Protein AF-A0A2A5IM59-F1 (afdb_monomer)

Organism: Bacillus pumilus (NCBI:txid1408)

Foldseek 3Di:
DFQLVVVVVVLVVLVVFFVDKAWDFKWKWKQAQPDTHDDPPIDGDDRRFDKDFDDSNPHPHPDIFIKIWTWMFTHGPPDPGTDIDITIIGTDD

Radius of gyration: 13.64 Å; Cα contacts (8 Å, |Δi|>4): 190; chains: 1; bounding box: 28×23×37 Å

Nearest PDB structures (foldseek):
  6shc-assembly1_A-2  TM=3.463E-01  e=1.462E+00  Homo sapiens
  6bp6-assembly1_B  TM=4.058E-01  e=6.356E+00  Homo sapiens
  6fk0-assembly1_B  TM=3.598E-01  e=8.344E+00  Homo sapiens
  4h4l-assembly2_H  TM=2.644E-01  e=3.493E+00  Bacillus subtilis subsp. subtilis str. 168
  1vea-assembly1_B  TM=3.308E-01  e=5.701E+00  Bacillus subtilis

Secondary structure (DSSP, 8-state):
-BHHHHHHHHHHHHTTT-SEEEEEEEEEEEEETTEEE--TTPPBPPTT-EEEE--GGGS-TT--EEEEEEEEEEE-TT-SS-EEEEEEEEEE-

Mean predicted aligned error: 4.0 Å

Solvent-accessible surface area (backbone atoms only — not comparable to full-atom values): 5132 Å² total; per-residue (Å²): 83,44,38,52,62,50,49,55,52,48,45,56,60,48,47,78,72,20,78,43,68,42,85,71,50,42,30,38,28,39,38,31,50,72,44,72,53,68,60,97,80,51,49,71,51,63,55,81,38,34,36,45,84,50,63,42,81,71,42,53,88,89,48,76,40,56,20,31,45,34,35,28,41,35,21,48,72,95,53,91,61,72,44,85,45,77,50,45,28,34,55,56,134

pLDDT: mean 92.29, std 6.28, range [63.88, 97.56]

Sequence (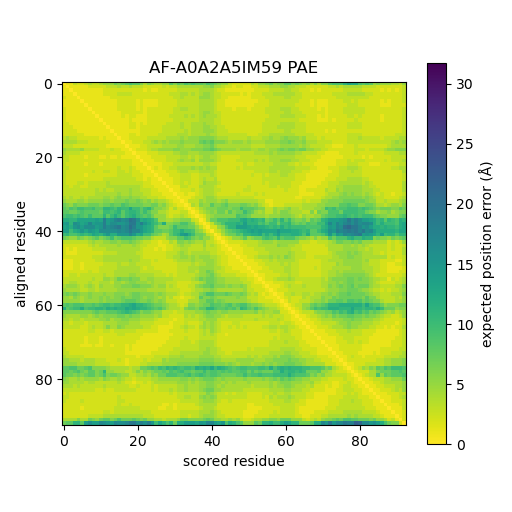93 aa):
MKLDFWIDQKISQLKENYKEVEFQSAKDVELVLNGVSQNFLANDTPMDTEVIEIDLHTIPKNEKYQGSKILFNVKRPRKRKFDSHSVYVRIVD

Structure (mmCIF, N/CA/C/O backbone):
data_AF-A0A2A5IM59-F1
#
_entry.id   AF-A0A2A5IM59-F1
#
loop_
_atom_site.group_PDB
_atom_site.id
_atom_site.type_symbol
_atom_site.label_atom_id
_atom_site.label_alt_id
_atom_site.label_comp_id
_atom_site.label_asym_id
_atom_site.label_entity_id
_atom_site.label_seq_id
_atom_site.pdbx_PDB_ins_code
_atom_site.Cartn_x
_atom_site.Cartn_y
_atom_site.Cartn_z
_atom_site.occupancy
_atom_site.B_iso_or_equiv
_atom_site.auth_seq_id
_atom_site.auth_comp_id
_atom_site.auth_asym_id
_atom_site.auth_atom_id
_atom_site.pdbx_PDB_model_num
ATOM 1 N N . MET A 1 1 ? 6.274 -9.603 -4.426 1.00 93.81 1 MET A N 1
ATOM 2 C CA . MET A 1 1 ? 5.308 -10.033 -3.375 1.00 93.81 1 MET A CA 1
ATOM 3 C C . MET A 1 1 ? 3.921 -9.615 -3.826 1.00 93.81 1 MET A C 1
ATOM 5 O O . MET A 1 1 ? 3.829 -8.527 -4.366 1.00 93.81 1 MET A O 1
ATOM 9 N N . LYS A 1 2 ? 2.870 -10.424 -3.651 1.00 96.06 2 LYS A N 1
ATOM 10 C CA . LYS A 1 2 ? 1.514 -10.026 -4.074 1.00 96.06 2 LYS A CA 1
ATOM 11 C C . LYS A 1 2 ? 0.983 -8.844 -3.251 1.00 96.06 2 LYS A C 1
ATOM 13 O O . LYS A 1 2 ? 1.305 -8.729 -2.066 1.00 96.06 2 LYS A O 1
ATOM 18 N N . LEU A 1 3 ? 0.239 -7.947 -3.899 1.00 95.88 3 LEU A N 1
ATOM 19 C CA . LEU A 1 3 ? -0.238 -6.693 -3.317 1.00 95.88 3 LEU A CA 1
ATOM 20 C C . LEU A 1 3 ? -1.183 -6.928 -2.133 1.00 95.88 3 LEU A C 1
ATOM 22 O O . LEU A 1 3 ? -1.015 -6.278 -1.105 1.00 95.88 3 LEU A O 1
ATOM 26 N N . ASP A 1 4 ? -2.119 -7.869 -2.246 1.00 96.56 4 ASP A N 1
ATOM 27 C CA . ASP A 1 4 ? -3.014 -8.272 -1.153 1.00 96.56 4 ASP A CA 1
ATOM 28 C C . ASP A 1 4 ? -2.250 -8.657 0.123 1.00 96.56 4 ASP A C 1
ATOM 30 O O . ASP A 1 4 ? -2.469 -8.099 1.199 1.00 96.56 4 ASP A O 1
ATOM 34 N N . PHE A 1 5 ? -1.272 -9.544 -0.019 1.00 96.81 5 PHE A N 1
ATOM 35 C CA . PHE A 1 5 ? -0.450 -10.024 1.074 1.00 96.81 5 PHE A CA 1
ATOM 36 C C . PHE A 1 5 ? 0.424 -8.909 1.653 1.00 96.81 5 PHE A C 1
ATOM 38 O O . PHE A 1 5 ? 0.579 -8.798 2.871 1.00 96.81 5 PHE A O 1
ATOM 45 N N . TRP A 1 6 ? 0.974 -8.047 0.793 1.00 97.12 6 TRP A N 1
ATOM 46 C CA . TRP A 1 6 ? 1.729 -6.878 1.235 1.00 97.12 6 TRP A CA 1
ATOM 47 C C . TRP A 1 6 ? 0.852 -5.923 2.061 1.00 97.12 6 TRP A C 1
ATOM 49 O O . TRP A 1 6 ? 1.292 -5.443 3.109 1.00 97.12 6 TRP A O 1
ATOM 59 N N . ILE A 1 7 ? -0.398 -5.682 1.642 1.00 97.31 7 ILE A N 1
ATOM 60 C CA . ILE A 1 7 ? -1.363 -4.839 2.366 1.00 97.31 7 ILE A CA 1
ATOM 61 C C . ILE A 1 7 ? -1.624 -5.411 3.762 1.00 97.31 7 ILE A C 1
ATOM 63 O O . ILE A 1 7 ? -1.540 -4.666 4.741 1.00 97.31 7 ILE A O 1
ATOM 67 N N . ASP A 1 8 ? -1.866 -6.716 3.882 1.00 97.06 8 ASP A N 1
ATOM 68 C CA . ASP A 1 8 ? -2.111 -7.370 5.173 1.00 97.06 8 ASP A CA 1
ATOM 69 C C . ASP A 1 8 ? -0.911 -7.255 6.127 1.00 97.06 8 ASP A C 1
ATOM 71 O O . ASP A 1 8 ? -1.061 -6.941 7.320 1.00 97.06 8 ASP A O 1
ATOM 75 N N . GLN A 1 9 ? 0.304 -7.440 5.602 1.00 97.00 9 GLN A N 1
ATOM 76 C CA . GLN A 1 9 ? 1.531 -7.219 6.367 1.00 97.00 9 GLN A CA 1
ATOM 77 C C . GLN A 1 9 ? 1.659 -5.759 6.806 1.00 97.00 9 GLN A C 1
ATOM 79 O O . GLN A 1 9 ? 1.972 -5.488 7.970 1.00 97.00 9 GLN A O 1
ATOM 84 N N . LYS A 1 10 ? 1.365 -4.808 5.913 1.00 96.75 10 LYS A N 1
ATOM 85 C CA . LYS A 1 10 ? 1.464 -3.382 6.224 1.00 96.75 10 LYS A CA 1
ATOM 86 C C . LYS A 1 10 ? 0.436 -2.943 7.258 1.00 96.75 10 LYS A C 1
ATOM 88 O O . LYS A 1 10 ? 0.775 -2.178 8.157 1.00 96.75 10 LYS A O 1
ATOM 93 N N . ILE A 1 11 ? -0.789 -3.463 7.199 1.00 96.69 11 ILE A N 1
ATOM 94 C CA . ILE A 1 11 ? -1.810 -3.235 8.229 1.00 96.69 11 ILE A CA 1
ATOM 95 C C . ILE A 1 11 ? -1.301 -3.712 9.590 1.00 96.69 11 ILE A C 1
ATOM 97 O O . ILE A 1 11 ? -1.441 -2.992 10.579 1.00 96.69 11 ILE A O 1
ATOM 101 N N . SER A 1 12 ? -0.694 -4.899 9.641 1.00 96.81 12 SER A N 1
ATOM 102 C CA . SER A 1 12 ? -0.145 -5.464 10.878 1.00 96.81 12 SER A CA 1
ATOM 103 C C . SER A 1 12 ? 0.970 -4.586 11.457 1.00 96.81 12 SER A C 1
ATOM 105 O O . SER A 1 12 ? 0.916 -4.251 12.637 1.00 96.81 12 SER A O 1
ATOM 107 N N . GLN A 1 13 ? 1.899 -4.112 10.618 1.00 96.19 13 GLN A N 1
ATOM 108 C CA . GLN A 1 13 ? 2.951 -3.163 11.017 1.00 96.19 13 GLN A CA 1
ATOM 109 C C . GLN A 1 13 ? 2.375 -1.826 11.511 1.00 96.19 13 GLN A C 1
ATOM 111 O O . GLN A 1 13 ? 2.792 -1.285 12.532 1.00 96.19 13 GLN A O 1
ATOM 116 N N . LEU A 1 14 ? 1.383 -1.269 10.811 1.00 95.94 14 LEU A N 1
ATOM 117 C CA . LEU A 1 14 ? 0.761 -0.001 11.201 1.00 95.94 14 LEU A CA 1
ATOM 118 C C . LEU A 1 14 ? 0.017 -0.128 12.540 1.00 95.94 14 LEU A C 1
ATOM 120 O O . LEU A 1 14 ? 0.034 0.811 13.338 1.00 95.94 14 LEU A O 1
ATOM 124 N N . LYS A 1 15 ? -0.586 -1.284 12.833 1.00 96.12 15 LYS A N 1
ATOM 125 C CA . LYS A 1 15 ? -1.274 -1.540 14.109 1.00 96.12 15 LYS A CA 1
ATOM 126 C C . LYS A 1 15 ? -0.351 -1.531 15.333 1.00 96.12 15 LYS A C 1
ATOM 128 O O . LYS A 1 15 ? -0.847 -1.390 16.447 1.00 96.12 15 LYS A O 1
ATOM 133 N N . GLU A 1 16 ? 0.968 -1.595 15.156 1.00 95.75 16 GLU A N 1
ATOM 134 C CA . GLU A 1 16 ? 1.925 -1.383 16.253 1.00 95.75 16 GLU A CA 1
ATOM 135 C C . GLU A 1 16 ? 1.881 0.063 16.782 1.00 95.75 16 GLU A C 1
ATOM 137 O O . GLU A 1 16 ? 2.095 0.306 17.968 1.00 95.75 16 GLU A O 1
ATOM 142 N N . ASN A 1 17 ? 1.553 1.031 15.915 1.00 94.50 17 ASN A N 1
ATOM 143 C CA . ASN A 1 17 ? 1.557 2.466 16.229 1.00 94.50 17 ASN A CA 1
ATOM 144 C C . ASN A 1 17 ? 0.156 3.103 16.225 1.00 94.50 17 ASN A C 1
ATOM 146 O O . ASN A 1 17 ? -0.068 4.155 16.837 1.00 94.50 17 ASN A O 1
ATOM 150 N N . TYR A 1 18 ? -0.799 2.488 15.530 1.00 95.50 18 TYR A N 1
ATOM 151 C CA . TYR A 1 18 ? -2.170 2.965 15.367 1.00 95.50 18 TYR A CA 1
ATOM 152 C C . TYR A 1 18 ? -3.154 1.971 15.983 1.00 95.50 18 TYR A C 1
ATOM 154 O O . TYR A 1 18 ? -3.006 0.766 15.839 1.00 95.50 18 TYR A O 1
ATOM 162 N N . LYS A 1 19 ? -4.206 2.465 16.646 1.00 94.88 19 LYS A N 1
ATOM 163 C CA . LYS A 1 19 ? -5.194 1.577 17.286 1.00 94.88 19 LYS A CA 1
ATOM 164 C C . LYS A 1 19 ? -6.151 0.922 16.286 1.00 94.88 19 LYS A C 1
ATOM 166 O O . LYS A 1 19 ? -6.655 -0.163 16.539 1.00 94.88 19 LYS A O 1
ATOM 171 N N . GLU A 1 20 ? -6.434 1.608 15.183 1.00 95.94 20 GLU A N 1
ATOM 172 C CA . GLU A 1 20 ? -7.302 1.142 14.102 1.00 95.94 20 GLU A CA 1
ATOM 173 C C . GLU A 1 20 ? -6.618 1.509 12.783 1.00 95.94 20 GLU A C 1
ATOM 175 O O . GLU A 1 20 ? -6.077 2.612 12.646 1.00 95.94 20 GLU A O 1
ATOM 180 N N . VAL A 1 21 ? -6.616 0.567 11.844 1.00 97.00 21 VAL A N 1
ATOM 181 C CA . VAL A 1 21 ? -6.031 0.701 10.509 1.00 97.00 21 VAL A CA 1
ATOM 182 C C . VAL A 1 21 ? -6.968 -0.001 9.542 1.00 97.00 21 VAL A C 1
ATOM 184 O O . VAL A 1 21 ? -7.275 -1.178 9.739 1.00 97.00 21 VAL A O 1
ATOM 187 N N . GLU A 1 22 ? -7.403 0.716 8.515 1.00 96.31 22 GLU A N 1
ATOM 188 C CA . GLU A 1 22 ? -8.283 0.213 7.466 1.00 96.31 22 GLU A CA 1
ATOM 189 C C . GLU A 1 22 ? -7.658 0.520 6.108 1.00 96.31 22 GLU A C 1
ATOM 191 O O . GLU A 1 22 ? -7.238 1.650 5.846 1.00 96.31 22 GLU A O 1
ATOM 196 N N . PHE A 1 23 ? -7.589 -0.485 5.238 1.00 96.75 23 PHE A N 1
ATOM 197 C CA . PHE A 1 23 ? -7.235 -0.266 3.842 1.00 96.75 23 PHE A CA 1
ATOM 198 C C . PHE A 1 23 ? -8.349 0.525 3.147 1.00 96.75 23 PHE A C 1
ATOM 200 O O . PHE A 1 23 ? -9.528 0.215 3.307 1.00 96.75 23 PHE A O 1
ATOM 207 N N . GLN A 1 24 ? -7.970 1.556 2.390 1.00 96.31 24 GLN A N 1
ATOM 208 C CA . GLN A 1 24 ? -8.910 2.419 1.681 1.00 96.31 24 GLN A CA 1
ATOM 209 C C . GLN A 1 24 ? -8.894 2.167 0.172 1.00 96.31 24 GLN A C 1
ATOM 211 O O . GLN A 1 24 ? -9.950 1.983 -0.424 1.00 96.31 24 GLN A O 1
ATOM 216 N N . SER A 1 25 ? -7.722 2.234 -0.464 1.00 95.38 25 SER A N 1
ATOM 217 C CA . SER A 1 25 ? -7.589 2.036 -1.915 1.00 95.38 25 SER A CA 1
ATOM 218 C C . SER A 1 25 ? -6.133 1.820 -2.317 1.00 95.38 25 SER A C 1
ATOM 220 O O . SER A 1 25 ? -5.227 2.264 -1.612 1.00 95.38 25 SER A O 1
ATOM 222 N N . ALA A 1 26 ? -5.922 1.182 -3.464 1.00 95.69 26 ALA A N 1
ATOM 223 C CA . ALA A 1 26 ? -4.636 1.063 -4.136 1.00 95.69 26 ALA A CA 1
ATOM 224 C C . ALA A 1 26 ? -4.836 1.536 -5.576 1.00 95.69 26 ALA A C 1
ATOM 226 O O . ALA A 1 26 ? -5.697 0.999 -6.268 1.00 95.69 26 ALA A O 1
ATOM 227 N N . LYS A 1 27 ? -4.111 2.573 -5.999 1.00 94.75 27 LYS A N 1
ATOM 228 C CA . LYS A 1 27 ? -4.299 3.199 -7.315 1.00 94.75 27 LYS A CA 1
ATOM 229 C C . LYS A 1 27 ? -3.005 3.287 -8.086 1.00 94.75 27 LYS A C 1
ATOM 231 O O . LYS A 1 27 ? -2.000 3.729 -7.527 1.00 94.75 27 LYS A O 1
ATOM 236 N N . ASP A 1 28 ? -3.079 2.988 -9.374 1.00 93.69 28 ASP A N 1
ATOM 237 C CA . ASP A 1 28 ? -1.937 3.071 -10.272 1.00 93.69 28 ASP A CA 1
ATOM 238 C C . ASP A 1 28 ? -1.423 4.508 -10.368 1.00 93.69 28 ASP A C 1
ATOM 240 O O . ASP A 1 28 ? -2.173 5.477 -10.544 1.00 93.69 28 ASP A O 1
ATOM 244 N N . VAL A 1 29 ? -0.111 4.647 -10.233 1.00 93.56 29 VAL A N 1
ATOM 245 C CA . VAL A 1 29 ? 0.607 5.917 -10.304 1.00 93.56 29 VAL A CA 1
ATOM 246 C C . VAL A 1 29 ? 1.966 5.704 -10.957 1.00 93.56 29 VAL A C 1
ATOM 248 O O . VAL A 1 29 ? 2.554 4.627 -10.897 1.00 93.56 29 VAL A O 1
ATOM 251 N N . GLU A 1 30 ? 2.502 6.763 -11.547 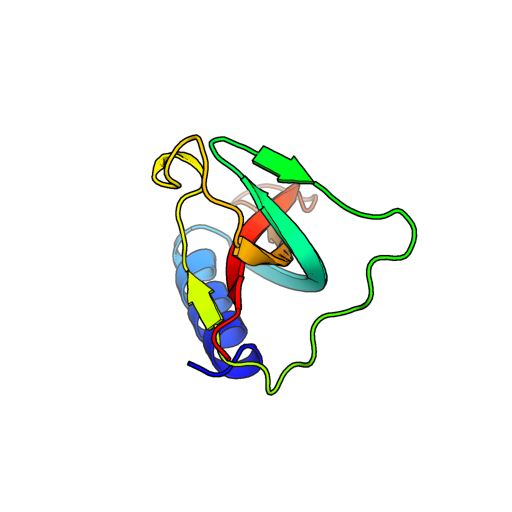1.00 93.25 30 GLU A N 1
ATOM 252 C CA . GLU A 1 30 ? 3.898 6.800 -11.962 1.00 93.25 30 GLU A CA 1
ATOM 253 C C . GLU A 1 30 ? 4.727 7.388 -10.813 1.00 93.25 30 GLU A C 1
ATOM 255 O O . GLU A 1 30 ? 4.497 8.518 -10.373 1.00 93.25 30 GLU A O 1
ATOM 260 N N . LEU A 1 31 ? 5.670 6.611 -10.288 1.00 91.88 31 LEU A N 1
ATOM 261 C CA . LEU A 1 31 ? 6.558 7.026 -9.207 1.00 91.88 31 LEU A CA 1
ATOM 262 C C . LEU A 1 31 ? 7.780 7.735 -9.792 1.00 91.88 31 LEU A C 1
ATOM 264 O O . LEU A 1 31 ? 8.437 7.213 -10.695 1.00 91.88 31 LEU A O 1
ATOM 268 N N . VAL A 1 32 ? 8.096 8.908 -9.246 1.00 92.69 32 VAL A N 1
ATOM 269 C CA . VAL A 1 32 ? 9.254 9.726 -9.626 1.00 92.69 32 VAL A CA 1
ATOM 270 C C . VAL A 1 32 ? 10.009 10.161 -8.375 1.00 92.69 32 VAL A C 1
ATOM 272 O O . VAL A 1 32 ? 9.477 10.100 -7.265 1.00 92.69 32 VAL A O 1
ATOM 275 N N . LEU A 1 33 ? 11.245 10.634 -8.535 1.00 91.31 33 LEU A N 1
ATOM 276 C CA . LEU A 1 33 ? 12.014 11.177 -7.415 1.00 91.31 33 LEU A CA 1
ATOM 277 C C . LEU A 1 33 ? 11.192 12.218 -6.637 1.00 91.31 33 LEU A C 1
ATOM 279 O O . LEU A 1 33 ? 10.769 13.234 -7.191 1.00 91.31 33 LEU A O 1
ATOM 283 N N . ASN A 1 34 ? 11.014 11.967 -5.337 1.00 87.94 34 ASN A N 1
ATOM 284 C CA . ASN A 1 34 ? 10.275 12.812 -4.393 1.00 87.94 34 ASN A CA 1
ATOM 285 C C . ASN A 1 34 ? 8.788 13.031 -4.723 1.00 87.94 34 ASN A C 1
ATOM 287 O O . ASN A 1 34 ? 8.185 13.970 -4.198 1.00 87.94 34 ASN A O 1
ATOM 291 N N . GLY A 1 35 ? 8.173 12.211 -5.575 1.00 89.25 35 GLY A N 1
ATOM 292 C CA . GLY A 1 35 ? 6.792 12.461 -5.957 1.00 89.25 35 GLY A CA 1
ATOM 293 C C . GLY A 1 35 ? 6.105 11.335 -6.705 1.00 89.25 35 GLY A C 1
ATOM 294 O O . GLY A 1 35 ? 6.644 10.258 -6.942 1.00 89.25 35 GLY A O 1
ATOM 295 N N . VAL A 1 36 ? 4.867 11.626 -7.083 1.00 87.62 36 VAL A N 1
ATOM 296 C CA . VAL A 1 36 ? 4.052 10.768 -7.934 1.00 87.62 36 VAL A CA 1
ATOM 297 C C . VAL A 1 36 ? 3.399 11.611 -9.016 1.00 87.62 36 VAL A C 1
ATOM 299 O O . VAL A 1 36 ? 2.947 12.727 -8.758 1.00 87.62 36 VAL A O 1
ATOM 302 N N . SER A 1 37 ? 3.338 11.064 -10.221 1.00 83.81 37 SER A N 1
ATOM 303 C CA . SER A 1 37 ? 2.508 11.564 -11.306 1.00 83.81 37 SER A CA 1
ATOM 304 C C . SER A 1 37 ? 1.292 10.650 -11.408 1.00 83.81 37 SER A C 1
ATOM 306 O O . SER A 1 37 ? 1.420 9.446 -11.635 1.00 83.81 37 SER A O 1
ATOM 308 N N . GLN A 1 38 ? 0.104 11.202 -11.169 1.00 72.81 38 GLN A N 1
ATOM 309 C CA . GLN A 1 38 ? -1.147 10.455 -11.234 1.00 72.81 38 GLN A CA 1
ATOM 310 C C . GLN A 1 38 ? -1.967 10.950 -12.420 1.00 72.81 38 GLN A C 1
ATOM 312 O O . GLN A 1 38 ? -2.281 12.136 -12.520 1.00 72.81 38 GLN A O 1
ATOM 317 N N . ASN A 1 39 ? -2.346 10.029 -13.303 1.00 74.81 39 ASN A N 1
ATOM 318 C CA . ASN A 1 39 ? -3.315 10.329 -14.346 1.00 74.81 39 ASN A CA 1
ATOM 319 C C . ASN A 1 39 ? -4.704 10.485 -13.712 1.00 74.81 39 ASN A C 1
ATOM 321 O O . ASN A 1 39 ? -5.073 9.734 -12.812 1.00 74.81 39 ASN A O 1
ATOM 325 N N . PHE A 1 40 ? -5.508 11.425 -14.213 1.00 63.88 40 PHE A N 1
ATOM 326 C CA . PHE A 1 40 ? -6.895 11.619 -13.758 1.00 63.88 40 PHE A CA 1
ATOM 327 C C . PHE A 1 40 ? -7.767 10.356 -13.902 1.00 63.88 40 PHE A C 1
ATOM 329 O O . PHE A 1 40 ? -8.757 10.216 -13.192 1.00 63.88 40 PHE A O 1
ATOM 336 N N . LEU A 1 41 ? -7.378 9.440 -14.794 1.00 72.81 41 LEU A N 1
ATOM 337 C CA . LEU A 1 41 ? -8.024 8.152 -15.061 1.00 72.81 41 LEU A CA 1
ATOM 338 C C . LEU A 1 41 ? -7.267 6.968 -14.428 1.00 72.81 41 LEU A C 1
ATOM 340 O O . LEU A 1 41 ? -7.269 5.876 -14.983 1.00 72.81 41 LEU A O 1
ATOM 344 N N . ALA A 1 42 ? -6.551 7.184 -13.322 1.00 77.19 42 ALA A N 1
ATOM 345 C CA . ALA A 1 42 ? -5.845 6.107 -12.634 1.00 77.19 42 ALA A CA 1
ATOM 346 C C . ALA A 1 42 ? -6.817 4.993 -12.211 1.00 77.19 42 ALA A C 1
ATOM 348 O O . ALA A 1 42 ? -7.794 5.258 -1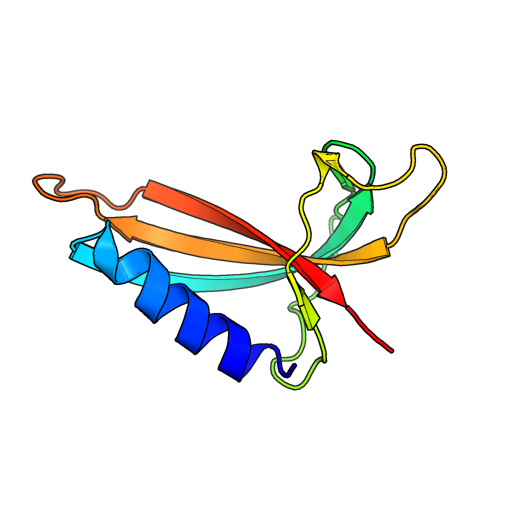1.502 1.00 77.19 42 ALA A O 1
ATOM 349 N N . ASN A 1 43 ? -6.518 3.767 -12.640 1.00 87.81 43 ASN A N 1
ATOM 350 C CA . ASN A 1 43 ? -7.267 2.572 -12.276 1.00 87.81 43 ASN A CA 1
ATOM 351 C C . ASN A 1 43 ? -6.860 2.082 -10.883 1.00 87.81 43 ASN A C 1
ATOM 353 O O . ASN A 1 43 ? -5.808 2.455 -10.350 1.00 87.81 43 ASN A O 1
ATOM 357 N N . ASP A 1 44 ? -7.711 1.245 -10.300 1.00 92.19 44 ASP A N 1
ATOM 358 C CA . ASP A 1 44 ? -7.345 0.506 -9.100 1.00 92.19 44 ASP A CA 1
ATOM 359 C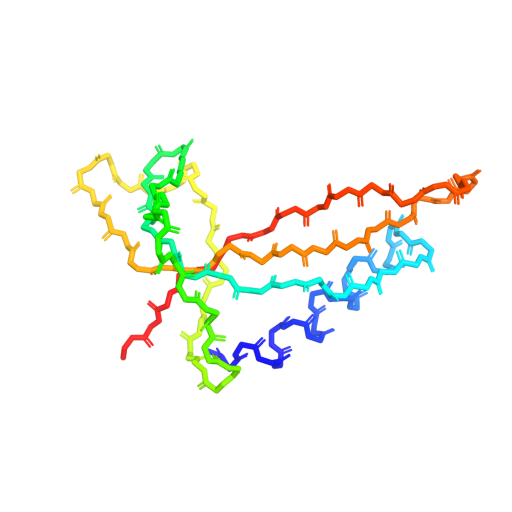 C . ASP A 1 44 ? -6.328 -0.582 -9.465 1.00 92.19 44 ASP A C 1
ATOM 361 O O . ASP A 1 44 ? -6.497 -1.299 -10.456 1.00 92.19 44 ASP A O 1
ATOM 365 N N . THR A 1 45 ? -5.275 -0.705 -8.658 1.00 91.31 45 THR A N 1
ATOM 366 C CA . THR A 1 45 ? -4.229 -1.709 -8.875 1.00 91.31 45 THR A CA 1
ATOM 367 C C . THR A 1 45 ? -4.783 -3.103 -8.561 1.00 91.31 45 THR A C 1
ATOM 369 O O . THR A 1 45 ? -5.331 -3.296 -7.468 1.00 91.31 45 THR A O 1
ATOM 372 N N . PRO A 1 46 ? -4.640 -4.095 -9.460 1.00 94.06 46 PRO A N 1
ATOM 373 C CA . PRO A 1 46 ? -5.091 -5.457 -9.195 1.00 94.06 46 PRO A CA 1
ATOM 374 C C . PRO A 1 46 ? -4.411 -6.050 -7.955 1.00 94.06 46 PRO A C 1
ATOM 376 O O . PRO A 1 46 ? -3.198 -5.935 -7.778 1.00 94.06 46 PRO A O 1
ATOM 379 N N . MET A 1 47 ? -5.184 -6.706 -7.091 1.00 94.50 47 MET A N 1
ATOM 380 C CA . MET A 1 47 ? -4.688 -7.248 -5.816 1.00 94.50 47 MET A CA 1
ATOM 381 C C . MET A 1 47 ? -3.678 -8.393 -5.985 1.00 94.50 47 MET A C 1
ATOM 383 O O . MET A 1 47 ? -2.871 -8.646 -5.094 1.00 94.50 47 MET A O 1
ATOM 387 N N . ASP A 1 48 ? -3.682 -9.051 -7.143 1.00 95.50 48 ASP A N 1
ATOM 388 C CA . ASP A 1 48 ? -2.734 -10.096 -7.524 1.00 95.50 48 ASP A CA 1
ATOM 389 C C . ASP A 1 48 ? -1.444 -9.544 -8.161 1.00 95.50 48 ASP A C 1
ATOM 391 O O . ASP A 1 48 ? -0.594 -10.320 -8.604 1.00 95.50 48 ASP A O 1
ATOM 395 N N . THR A 1 49 ? -1.260 -8.225 -8.200 1.00 94.94 49 THR A N 1
ATOM 396 C CA . THR A 1 49 ? -0.056 -7.598 -8.758 1.00 94.94 49 THR A CA 1
ATOM 397 C C . THR A 1 49 ? 1.148 -7.849 -7.860 1.00 94.94 49 THR A C 1
ATOM 399 O O . THR A 1 49 ? 1.042 -7.809 -6.632 1.00 94.94 49 THR A O 1
ATOM 402 N N . GLU A 1 50 ? 2.317 -8.096 -8.450 1.00 96.62 50 GLU A N 1
ATOM 403 C CA . GLU A 1 50 ? 3.556 -8.161 -7.683 1.00 96.62 50 GLU A CA 1
ATOM 404 C C . GLU A 1 50 ? 4.123 -6.772 -7.408 1.00 96.62 50 GLU A C 1
ATOM 406 O O . GLU A 1 50 ? 4.253 -5.936 -8.296 1.00 96.62 50 GLU A O 1
ATOM 411 N N . VAL A 1 51 ? 4.469 -6.527 -6.148 1.00 96.25 51 VAL A N 1
ATOM 412 C CA . VAL A 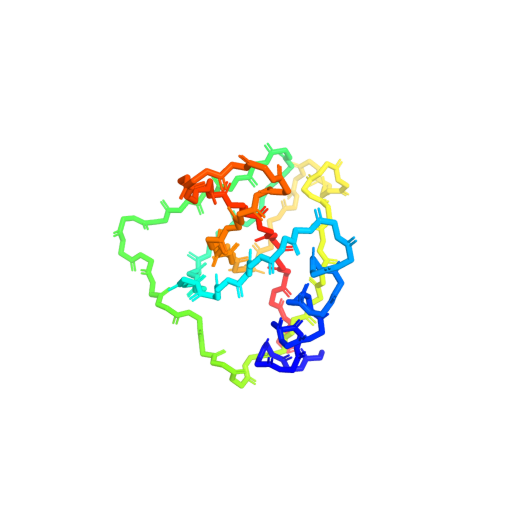1 51 ? 4.922 -5.229 -5.667 1.00 96.25 51 VAL A CA 1
ATOM 413 C C . VAL A 1 51 ? 6.143 -5.329 -4.756 1.00 96.25 51 VAL A C 1
ATOM 415 O O . VAL A 1 51 ? 6.407 -6.366 -4.130 1.00 96.25 51 VAL A O 1
ATOM 418 N N . ILE A 1 52 ? 6.880 -4.218 -4.688 1.00 94.81 52 ILE A N 1
ATOM 419 C CA . ILE A 1 52 ? 7.998 -3.965 -3.772 1.00 94.81 52 ILE A CA 1
ATOM 420 C C . ILE A 1 52 ? 7.794 -2.582 -3.139 1.00 94.81 52 ILE A C 1
ATOM 422 O O . ILE A 1 52 ? 7.595 -1.597 -3.851 1.00 94.81 52 ILE A O 1
ATOM 426 N N . GLU A 1 53 ? 7.847 -2.490 -1.807 1.00 92.31 53 GLU A N 1
ATOM 427 C CA . GLU A 1 53 ? 7.803 -1.196 -1.110 1.00 92.31 53 GLU A CA 1
ATOM 428 C C . GLU A 1 53 ? 9.017 -0.346 -1.486 1.00 92.31 53 GLU A C 1
ATOM 430 O O . GLU A 1 53 ? 10.147 -0.834 -1.492 1.00 92.31 53 GLU A O 1
ATOM 435 N N . ILE A 1 54 ? 8.778 0.924 -1.810 1.00 91.81 54 ILE A N 1
ATOM 436 C CA . ILE A 1 54 ? 9.827 1.836 -2.259 1.00 91.81 54 ILE A CA 1
ATOM 437 C C . ILE A 1 54 ? 9.722 3.178 -1.545 1.00 91.81 54 ILE A C 1
ATOM 439 O O . ILE A 1 54 ? 8.634 3.719 -1.345 1.00 91.81 54 ILE A O 1
ATOM 443 N N . ASP A 1 55 ? 10.879 3.738 -1.204 1.00 90.62 55 ASP A N 1
ATOM 444 C CA . ASP A 1 55 ? 10.983 5.122 -0.766 1.00 90.62 55 ASP A CA 1
ATOM 445 C C . ASP A 1 55 ? 11.169 6.036 -1.987 1.00 90.62 55 ASP A C 1
ATOM 447 O O . ASP A 1 55 ? 12.172 5.951 -2.703 1.00 90.62 55 ASP A O 1
ATOM 451 N N . LEU A 1 56 ? 10.214 6.945 -2.208 1.00 88.81 56 LEU A N 1
ATOM 452 C CA . LEU A 1 56 ? 10.247 7.923 -3.302 1.00 88.81 56 LEU A CA 1
ATOM 453 C C . LEU A 1 56 ? 11.509 8.796 -3.294 1.00 88.81 56 LEU A C 1
ATOM 455 O O . LEU A 1 56 ? 11.911 9.296 -4.345 1.00 88.81 56 LEU A O 1
ATOM 459 N N . HIS A 1 57 ? 12.141 8.985 -2.134 1.00 88.94 57 HIS A N 1
ATOM 460 C CA . HIS A 1 57 ? 13.373 9.766 -1.998 1.00 88.94 57 HIS A CA 1
ATOM 461 C C . HIS A 1 57 ? 14.604 9.067 -2.586 1.00 88.94 57 HIS A C 1
ATOM 463 O O . HIS A 1 57 ? 15.629 9.706 -2.815 1.00 88.94 57 HIS A O 1
ATOM 469 N N . THR A 1 58 ? 14.499 7.763 -2.846 1.00 89.44 58 THR A N 1
ATOM 470 C CA . THR A 1 58 ? 15.598 6.933 -3.358 1.00 89.44 58 THR A CA 1
ATOM 471 C C . THR A 1 58 ? 15.510 6.664 -4.859 1.00 89.44 58 THR A C 1
ATOM 473 O O . THR A 1 58 ? 16.432 6.087 -5.431 1.00 89.44 58 THR A O 1
ATOM 476 N N . ILE A 1 59 ? 14.433 7.106 -5.519 1.00 89.00 59 ILE A N 1
ATOM 477 C CA . ILE A 1 59 ? 14.247 6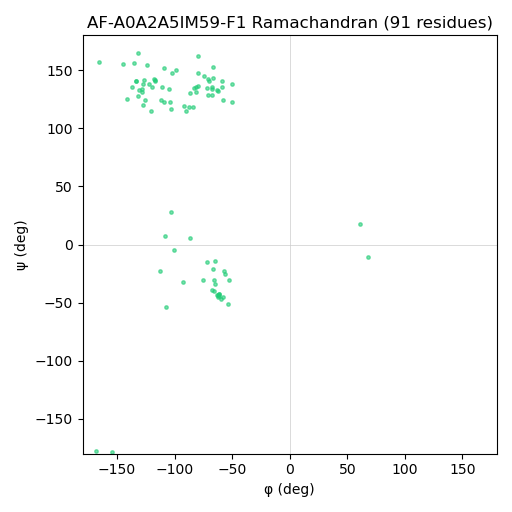.924 -6.962 1.00 89.00 59 ILE A CA 1
ATOM 478 C C . ILE A 1 59 ? 15.284 7.766 -7.729 1.00 89.00 59 ILE A C 1
ATOM 480 O O . ILE A 1 59 ? 15.389 8.971 -7.487 1.00 89.00 59 ILE A O 1
ATOM 484 N N . PRO A 1 60 ? 16.039 7.191 -8.682 1.00 89.69 60 PRO A N 1
ATOM 485 C CA . PRO A 1 60 ? 16.980 7.956 -9.493 1.00 89.69 60 PRO A CA 1
ATOM 486 C C . PRO A 1 60 ? 16.289 9.085 -10.272 1.00 89.69 60 PRO A C 1
ATOM 488 O O . PRO A 1 60 ? 15.204 8.914 -10.818 1.00 89.69 60 PRO A O 1
ATOM 491 N N . LYS A 1 61 ? 16.938 10.253 -10.371 1.00 84.81 61 LYS A N 1
ATOM 492 C CA . LYS A 1 61 ? 16.348 11.496 -10.919 1.00 84.81 61 LYS A CA 1
ATOM 493 C C . LYS A 1 61 ? 15.717 11.359 -12.315 1.00 84.81 61 LYS A C 1
ATOM 495 O O . LYS A 1 61 ? 14.783 12.092 -12.624 1.00 84.81 61 LYS A O 1
ATOM 500 N N . ASN A 1 62 ? 16.232 10.455 -13.144 1.00 87.00 62 ASN A N 1
ATOM 501 C CA . ASN A 1 62 ? 15.779 10.255 -14.522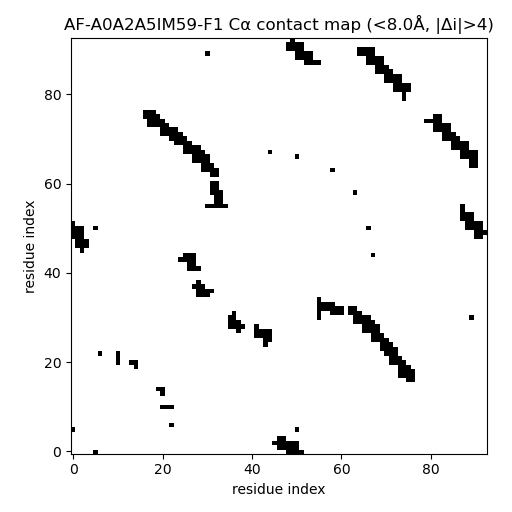 1.00 87.00 62 ASN A CA 1
ATOM 502 C C . ASN A 1 62 ? 14.993 8.950 -14.708 1.00 87.00 62 ASN A C 1
ATOM 504 O O . ASN A 1 62 ? 14.697 8.578 -15.841 1.00 87.00 62 ASN A O 1
ATOM 508 N N . GLU A 1 63 ? 14.678 8.251 -13.620 1.00 87.31 63 GLU A N 1
ATOM 509 C CA . GLU A 1 63 ? 13.906 7.019 -13.661 1.00 87.31 63 GLU A CA 1
ATOM 510 C C . GLU A 1 63 ? 12.462 7.270 -13.247 1.00 87.31 63 GLU A C 1
ATOM 512 O O . GLU A 1 63 ? 12.142 8.137 -12.429 1.00 87.31 63 GLU A O 1
ATOM 517 N N . LYS A 1 64 ? 11.585 6.488 -13.865 1.00 89.25 64 LYS A N 1
ATOM 518 C CA . LYS A 1 64 ? 10.162 6.454 -13.587 1.00 89.25 64 LYS A CA 1
ATOM 519 C C . LYS A 1 64 ? 9.782 5.001 -13.408 1.00 89.25 64 LYS A C 1
ATOM 521 O O . LYS A 1 64 ? 10.168 4.164 -14.225 1.00 89.25 64 LYS A O 1
ATOM 526 N N . TYR A 1 65 ? 9.026 4.710 -12.363 1.00 91.12 65 TYR A N 1
ATOM 527 C CA . TYR A 1 65 ? 8.524 3.364 -12.133 1.00 91.12 65 TYR A CA 1
ATOM 528 C C . TYR A 1 65 ? 7.010 3.359 -12.199 1.00 91.12 65 TYR A C 1
ATOM 530 O O . TYR A 1 65 ? 6.358 4.273 -11.693 1.00 91.12 65 TYR A O 1
ATOM 538 N N . GLN A 1 66 ? 6.448 2.299 -12.773 1.00 93.12 66 GLN A N 1
ATOM 539 C CA . GLN A 1 66 ? 5.055 1.990 -12.502 1.00 93.12 66 GLN A CA 1
ATOM 540 C C . GLN A 1 66 ? 4.928 1.569 -11.043 1.00 93.12 66 GLN A C 1
ATOM 542 O O . GLN A 1 66 ? 5.754 0.823 -10.507 1.00 93.12 66 GLN A O 1
ATOM 547 N N . GLY A 1 67 ? 3.913 2.094 -10.379 1.00 94.19 67 GLY A N 1
ATOM 548 C CA . GLY A 1 67 ? 3.680 1.822 -8.980 1.00 94.19 67 GLY A CA 1
ATOM 549 C C . GLY A 1 67 ? 2.226 1.985 -8.604 1.00 94.19 67 GLY A C 1
ATOM 550 O O . GLY A 1 67 ? 1.370 2.310 -9.423 1.00 94.19 67 GLY A O 1
ATOM 551 N N . SER A 1 68 ? 1.970 1.780 -7.323 1.00 94.25 68 SER A N 1
ATOM 552 C CA . SER A 1 68 ? 0.666 1.975 -6.724 1.00 94.25 68 SER A CA 1
ATOM 553 C C . SER A 1 68 ? 0.781 2.861 -5.494 1.00 94.25 68 SER 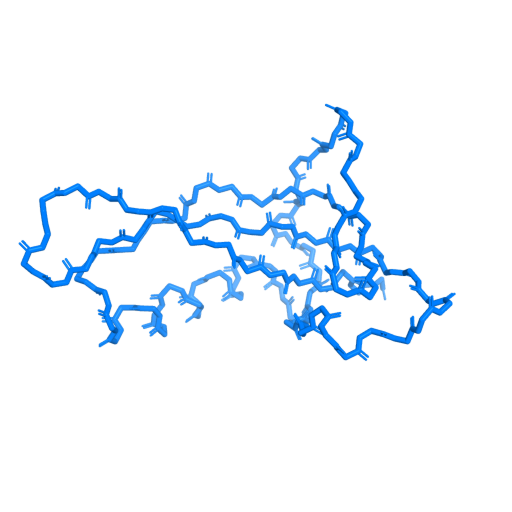A C 1
ATOM 555 O O . SER A 1 68 ? 1.663 2.688 -4.646 1.00 94.25 68 SER A O 1
ATOM 557 N N . LYS A 1 69 ? -0.121 3.838 -5.405 1.00 95.12 69 LYS A N 1
ATOM 558 C CA . LYS A 1 69 ? -0.347 4.630 -4.203 1.00 95.12 69 LYS A CA 1
ATOM 559 C C . LYS A 1 69 ? -1.404 3.919 -3.379 1.00 95.12 69 LYS A C 1
ATOM 561 O O . LYS A 1 69 ? -2.569 3.854 -3.771 1.00 95.12 69 LYS A O 1
ATOM 566 N N . ILE A 1 70 ? -0.996 3.458 -2.209 1.00 95.62 70 ILE A N 1
ATOM 567 C CA . ILE A 1 70 ? -1.838 2.711 -1.287 1.00 95.62 70 ILE A CA 1
ATOM 568 C C . ILE A 1 70 ? -2.246 3.646 -0.156 1.00 95.62 70 ILE A C 1
ATOM 570 O O . ILE A 1 70 ? -1.401 4.239 0.517 1.00 95.62 70 ILE A O 1
ATOM 574 N N . LEU A 1 71 ? -3.551 3.808 0.031 1.00 96.56 71 LEU A N 1
ATOM 575 C CA . LEU A 1 71 ? -4.142 4.635 1.070 1.00 96.56 71 LEU A CA 1
ATOM 576 C C . LEU A 1 71 ? -4.707 3.768 2.187 1.00 96.56 71 LEU A C 1
ATOM 578 O O . LEU A 1 71 ? -5.449 2.814 1.949 1.00 96.56 71 LEU A O 1
ATOM 582 N N . PHE A 1 72 ? -4.396 4.173 3.411 1.00 97.56 72 PHE A N 1
ATOM 583 C CA . PHE A 1 72 ? -4.933 3.621 4.639 1.00 97.56 72 PHE A CA 1
ATOM 584 C C . PHE A 1 72 ? -5.613 4.725 5.442 1.00 97.56 72 PHE A C 1
ATOM 586 O O . PHE A 1 72 ? -5.066 5.819 5.611 1.00 97.56 72 PHE A O 1
ATOM 593 N N . ASN A 1 73 ? -6.766 4.409 6.015 1.00 97.44 73 ASN A N 1
ATOM 594 C CA . ASN A 1 73 ? -7.325 5.179 7.111 1.00 97.44 73 ASN A CA 1
ATOM 595 C C . ASN A 1 73 ? -6.683 4.678 8.402 1.00 97.44 73 ASN A C 1
ATOM 597 O O . ASN A 1 73 ? -6.835 3.516 8.776 1.00 97.44 73 ASN A O 1
ATOM 601 N N . VAL A 1 74 ? -5.965 5.550 9.104 1.00 97.12 74 VAL A N 1
ATOM 602 C CA . VAL A 1 74 ? -5.308 5.211 10.371 1.00 97.12 74 VAL A CA 1
ATOM 603 C C . VAL A 1 74 ? -5.860 6.050 11.506 1.00 97.12 74 VAL A C 1
ATOM 605 O O . VAL A 1 74 ? -6.137 7.240 11.364 1.00 97.12 74 VAL A O 1
ATOM 608 N N . LYS A 1 75 ? -5.998 5.448 12.681 1.00 97.00 75 LYS A N 1
ATOM 609 C CA . LYS A 1 75 ? -6.468 6.140 13.879 1.00 97.00 75 LYS A CA 1
ATOM 610 C C . LYS A 1 75 ? -5.403 6.062 14.951 1.00 97.00 75 LYS A C 1
ATOM 612 O O . LYS A 1 75 ? -5.082 4.995 15.472 1.00 97.00 75 LYS A O 1
ATOM 617 N N . ARG A 1 76 ? -4.852 7.219 15.313 1.00 94.00 76 ARG A N 1
ATOM 618 C CA . ARG A 1 76 ? -3.853 7.305 16.384 1.00 94.00 76 ARG A CA 1
ATOM 619 C C . ARG A 1 76 ? -4.468 6.963 17.746 1.00 94.00 76 ARG A C 1
ATOM 621 O O . ARG A 1 76 ? -5.663 7.221 17.964 1.00 94.00 76 ARG A O 1
ATOM 628 N N . PRO A 1 77 ? -3.666 6.458 18.698 1.00 93.00 77 PRO A N 1
ATOM 629 C CA . PRO A 1 77 ? -4.083 6.352 20.087 1.00 93.00 77 PRO A CA 1
ATOM 630 C C . PRO A 1 77 ? -4.659 7.688 20.577 1.00 93.00 77 PRO A C 1
ATOM 632 O O . PRO A 1 77 ? -4.148 8.757 20.247 1.00 93.00 77 PRO A O 1
ATOM 635 N N . ARG A 1 78 ? -5.755 7.635 21.342 1.00 90.00 78 ARG A N 1
ATOM 636 C CA . ARG A 1 78 ? -6.481 8.802 21.896 1.00 90.00 78 ARG A CA 1
ATOM 637 C C . ARG A 1 78 ? -7.205 9.710 20.884 1.00 90.00 78 ARG A C 1
ATOM 639 O O . ARG A 1 78 ? -8.035 10.511 21.308 1.00 90.00 78 ARG A O 1
ATOM 646 N N . LYS A 1 79 ? -6.999 9.565 19.569 1.00 92.69 79 LYS A N 1
ATOM 647 C CA . LYS A 1 79 ? -7.803 10.282 18.563 1.00 92.69 79 LYS A CA 1
ATOM 648 C C . LYS A 1 79 ? -9.163 9.613 18.323 1.00 92.69 79 LYS A C 1
ATOM 650 O O . LYS A 1 79 ? -9.315 8.388 18.402 1.00 92.69 79 LYS A O 1
ATOM 655 N N . ARG A 1 80 ? -10.169 10.442 18.014 1.00 90.69 80 ARG A N 1
ATOM 656 C CA . ARG A 1 80 ? -11.521 10.006 17.612 1.00 90.69 80 ARG A CA 1
ATOM 657 C C . ARG A 1 80 ? -11.690 9.880 16.096 1.00 90.69 80 ARG A C 1
ATOM 659 O O . ARG A 1 80 ? -12.451 9.025 15.668 1.00 90.69 80 ARG A O 1
ATOM 666 N N . LYS A 1 81 ? -10.998 10.711 15.312 1.00 94.38 81 LYS A N 1
ATOM 667 C CA . LYS A 1 81 ? -11.087 10.739 13.844 1.00 94.38 81 LYS A CA 1
ATOM 668 C C . LYS A 1 81 ? -9.936 9.958 13.207 1.00 94.38 81 LYS A C 1
ATOM 670 O O . LYS A 1 81 ? -8.856 9.900 13.797 1.00 94.38 81 LYS A O 1
ATOM 675 N N . PHE A 1 82 ? -10.196 9.392 12.032 1.00 95.25 82 PHE A N 1
ATOM 676 C CA . PHE A 1 82 ? -9.176 8.814 11.163 1.00 95.25 82 PHE A CA 1
ATOM 677 C C . PHE A 1 82 ? -8.368 9.918 10.476 1.00 95.25 82 PHE A C 1
ATOM 679 O O . PHE A 1 82 ? -8.905 10.975 10.141 1.00 95.25 82 PHE A O 1
ATOM 686 N N . ASP A 1 83 ? -7.085 9.648 10.284 1.00 94.81 83 ASP A N 1
ATOM 687 C CA . ASP A 1 83 ? -6.174 10.401 9.435 1.00 94.81 83 ASP A CA 1
ATOM 688 C C . ASP A 1 83 ? -5.855 9.531 8.199 1.00 94.81 83 ASP A C 1
ATOM 690 O O . ASP A 1 83 ? -5.871 8.301 8.278 1.00 94.81 83 ASP A O 1
ATOM 694 N N . SER A 1 84 ? -5.544 10.154 7.061 1.00 95.62 84 SER A N 1
ATOM 695 C CA . SER A 1 84 ? -5.091 9.432 5.865 1.00 95.62 84 SER A CA 1
ATOM 696 C C . SER A 1 84 ? -3.590 9.153 5.957 1.00 95.62 84 SER A C 1
ATOM 698 O O . SER A 1 84 ? -2.808 10.056 6.257 1.00 95.62 84 SER A O 1
ATOM 700 N N . HIS A 1 85 ? -3.179 7.928 5.642 1.00 95.75 85 HIS A N 1
ATOM 701 C CA . HIS A 1 85 ? -1.780 7.519 5.540 1.00 95.75 85 HIS A CA 1
ATOM 702 C C . HIS A 1 85 ? -1.530 6.878 4.175 1.00 95.75 85 HIS A C 1
ATOM 704 O O . HIS A 1 85 ? -2.230 5.947 3.792 1.00 95.75 85 HIS A O 1
ATOM 710 N N . SER A 1 86 ? -0.555 7.395 3.428 1.00 94.44 86 SER A N 1
ATOM 711 C CA . SER A 1 86 ? -0.209 6.896 2.097 1.00 94.44 86 SER A CA 1
ATOM 712 C C . SER A 1 86 ? 1.144 6.207 2.106 1.00 94.44 86 SER A C 1
ATOM 714 O O . SER A 1 86 ? 2.105 6.778 2.622 1.00 94.44 86 SER A O 1
ATOM 716 N N . VAL A 1 87 ? 1.224 5.053 1.455 1.00 95.25 87 VAL A N 1
ATOM 717 C CA . VAL A 1 87 ? 2.474 4.347 1.158 1.00 95.25 87 VAL A CA 1
ATOM 718 C C . VAL A 1 87 ? 2.554 4.113 -0.349 1.00 95.25 87 VAL A C 1
ATOM 720 O O . VAL A 1 87 ? 1.527 4.081 -1.032 1.00 95.25 87 VAL A O 1
ATOM 723 N N . TYR A 1 88 ? 3.769 3.985 -0.871 1.00 95.00 88 TYR A N 1
ATOM 724 C CA . TYR A 1 88 ? 4.025 3.784 -2.290 1.00 95.00 88 TYR A CA 1
ATOM 725 C C . TYR A 1 88 ? 4.746 2.461 -2.498 1.00 95.00 88 TYR A C 1
ATOM 727 O O . TYR A 1 88 ? 5.688 2.126 -1.778 1.00 95.00 88 TYR A O 1
ATOM 735 N N . VAL A 1 89 ? 4.297 1.713 -3.496 1.00 95.88 89 VAL A N 1
ATOM 736 C CA . VAL A 1 89 ? 4.939 0.468 -3.908 1.00 95.88 89 VAL A CA 1
ATOM 737 C C . VAL A 1 89 ? 5.225 0.524 -5.397 1.00 95.88 89 VAL A C 1
ATO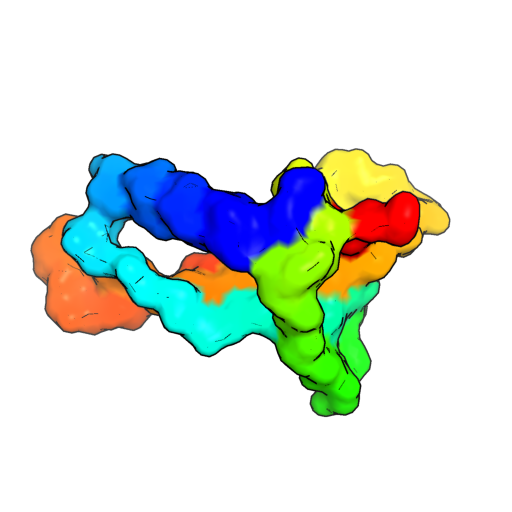M 739 O O . VAL A 1 89 ? 4.429 1.055 -6.167 1.00 95.88 89 VAL A O 1
ATOM 742 N N . ARG A 1 90 ? 6.367 -0.014 -5.807 1.00 94.81 90 ARG A N 1
ATOM 743 C CA . ARG A 1 90 ? 6.694 -0.246 -7.210 1.00 94.81 90 ARG A CA 1
ATOM 744 C C . ARG A 1 90 ? 6.033 -1.545 -7.664 1.00 94.81 90 ARG A C 1
ATOM 746 O O . ARG A 1 90 ? 6.122 -2.540 -6.947 1.00 94.81 90 ARG A O 1
ATOM 753 N N . ILE A 1 91 ? 5.422 -1.529 -8.843 1.00 93.94 91 ILE A N 1
ATOM 754 C CA . ILE A 1 91 ? 4.909 -2.724 -9.517 1.00 93.94 91 ILE A CA 1
ATOM 755 C C . ILE A 1 91 ? 6.082 -3.432 -10.203 1.00 93.94 91 ILE A C 1
ATOM 757 O O . ILE A 1 91 ? 6.964 -2.788 -10.783 1.00 93.94 91 ILE A O 1
ATOM 761 N N . VAL A 1 92 ? 6.119 -4.751 -10.061 1.00 91.00 92 VAL A N 1
ATOM 762 C CA . VAL A 1 92 ? 7.092 -5.639 -10.693 1.00 91.00 92 VAL A CA 1
ATOM 763 C C . VAL A 1 92 ? 6.351 -6.434 -11.760 1.00 91.00 92 VAL A C 1
ATOM 765 O O . VAL A 1 92 ? 5.369 -7.102 -11.437 1.00 91.00 92 VAL A O 1
ATOM 768 N N . ASP A 1 93 ? 6.825 -6.323 -12.999 1.00 69.31 93 ASP A N 1
ATOM 769 C CA . ASP A 1 93 ? 6.395 -7.155 -14.127 1.00 69.31 93 ASP A CA 1
ATOM 770 C C . ASP A 1 93 ? 7.086 -8.526 -14.106 1.00 69.31 93 ASP A C 1
ATOM 772 O O . ASP A 1 93 ? 8.297 -8.573 -13.768 1.00 69.31 93 ASP A O 1
#